Protein AF-A0A291QAI6-F1 (afdb_monomer_lite)

Radius of gyration: 15.24 Å; chains: 1; bounding box: 42×37×33 Å

Sequence (121 aa):
MSSGEFRLVIPAVTFAVSCAMRTCWDEYCTKSHQSGVGTAVQNLLGRGVELLELTPQDAASAGKLYARSVDRHIEGPEVLAACHSSYVAGVRDAPLLSTGRASYCYSAALGEIERGQIRLI

pLDDT: mean 70.99, std 16.7, range [36.84, 92.25]

Secondary structure (DSSP, 8-state):
---PPP-EEEEHHHHHHHTTGGG--TTS--SPPP--HHHHHHHHBTTTEEEEPPPHHHHHHHHHHHHHHHTTT--SHHHHHHHHHHHHHHHTT------GGGGGGTTTTS-GGGGGT----

Foldseek 3Di:
DPDDQAAAEAEPLLLCVQCVCQPPDDPPDPDDGDRGCNVVLVVCDVVRYDYDYDDPVLLVVLVVLQVVCVVVVRDGSNLSRLSSQLSVCVVVVHARADAPVNVVSNPSVDDPVCPVRNPHD

Structure (mmCIF, N/CA/C/O backbone):
data_AF-A0A291QAI6-F1
#
_entry.id   AF-A0A291QAI6-F1
#
loop_
_atom_site.group_PDB
_atom_site.id
_atom_site.type_symbol
_atom_site.label_atom_id
_atom_site.label_alt_id
_atom_site.label_comp_id
_atom_site.label_asym_id
_atom_site.label_entity_id
_atom_site.label_seq_id
_atom_site.pdbx_PDB_ins_code
_atom_site.Cartn_x
_atom_site.Cartn_y
_atom_site.Cartn_z
_atom_site.occupancy
_atom_site.B_iso_or_equiv
_atom_site.auth_seq_id
_atom_site.auth_comp_id
_atom_site.auth_asym_id
_atom_site.auth_atom_id
_atom_site.pdbx_PDB_model_num
ATOM 1 N N . MET A 1 1 ? -26.907 9.644 19.340 1.00 42.53 1 MET A N 1
ATOM 2 C CA . MET A 1 1 ? -26.169 9.162 18.153 1.00 42.53 1 MET A CA 1
ATOM 3 C C . MET A 1 1 ? -24.691 9.312 18.453 1.00 42.53 1 MET A C 1
ATOM 5 O O . MET A 1 1 ? -24.249 10.441 18.598 1.00 42.53 1 MET A O 1
ATOM 9 N N . SER A 1 2 ? -23.948 8.222 18.642 1.00 48.78 2 SER A N 1
ATOM 10 C CA . SER A 1 2 ? -22.487 8.309 18.724 1.00 48.78 2 SER A CA 1
ATOM 11 C C . SER A 1 2 ? -21.961 8.618 17.325 1.00 48.78 2 SER A C 1
ATOM 13 O O . SER A 1 2 ? -22.180 7.827 16.407 1.00 48.78 2 SER A O 1
ATOM 15 N N . SER A 1 3 ? -21.321 9.768 17.133 1.00 62.97 3 SER A N 1
ATOM 16 C CA . SER A 1 3 ? -20.574 10.031 15.906 1.00 62.97 3 SER A CA 1
ATOM 17 C C . SER A 1 3 ? -19.388 9.069 15.870 1.00 62.97 3 SER A C 1
ATOM 19 O O . SER A 1 3 ? -18.456 9.207 16.659 1.00 62.97 3 SER A O 1
ATOM 21 N N . GLY A 1 4 ? -19.452 8.052 15.014 1.00 69.81 4 GLY A N 1
ATOM 22 C CA . GLY A 1 4 ? -18.276 7.250 14.695 1.00 69.81 4 GLY A CA 1
ATOM 23 C C . GLY A 1 4 ? -17.341 8.068 13.811 1.00 69.81 4 GLY A C 1
ATOM 24 O O . GLY A 1 4 ? -17.799 8.700 12.860 1.00 69.81 4 GLY A O 1
ATOM 25 N N . GLU A 1 5 ? -16.048 8.068 14.119 1.00 75.38 5 GLU A N 1
ATOM 26 C CA . GLU A 1 5 ? -15.025 8.611 13.227 1.00 75.38 5 GLU A CA 1
ATOM 27 C C . GLU A 1 5 ? -14.454 7.480 12.369 1.00 75.38 5 GLU A C 1
ATOM 29 O O . GLU A 1 5 ? -14.038 6.443 12.885 1.00 75.38 5 GLU A O 1
ATOM 34 N N . PHE A 1 6 ? -14.430 7.681 11.051 1.00 79.38 6 PHE A N 1
ATOM 35 C CA . PHE A 1 6 ? -13.728 6.794 10.128 1.00 79.38 6 PHE A CA 1
ATOM 36 C C . PHE A 1 6 ? -12.309 7.312 9.910 1.00 79.38 6 PHE A C 1
ATOM 38 O O . PHE A 1 6 ? -12.109 8.499 9.646 1.00 79.38 6 PHE A O 1
ATOM 45 N N . ARG A 1 7 ? -11.328 6.409 9.984 1.00 85.62 7 ARG A N 1
ATOM 46 C CA . ARG A 1 7 ? -9.933 6.703 9.658 1.00 85.62 7 ARG A CA 1
ATOM 47 C C . ARG A 1 7 ? -9.449 5.778 8.551 1.00 85.62 7 ARG A C 1
ATOM 49 O O . ARG A 1 7 ? -9.473 4.561 8.698 1.00 85.62 7 ARG A O 1
ATOM 56 N N . LEU A 1 8 ? -9.006 6.372 7.453 1.00 86.75 8 LEU A N 1
ATOM 57 C CA . LEU A 1 8 ? -8.345 5.688 6.352 1.00 86.75 8 LEU A CA 1
ATOM 58 C C . LEU A 1 8 ? -6.851 5.621 6.651 1.00 86.75 8 LEU A C 1
ATOM 60 O O . LEU A 1 8 ? -6.200 6.652 6.790 1.00 86.75 8 LEU A O 1
ATOM 64 N N . VAL A 1 9 ? -6.311 4.412 6.748 1.00 87.69 9 VAL A N 1
ATOM 65 C CA . VAL A 1 9 ? -4.877 4.190 6.951 1.00 87.69 9 VAL A CA 1
ATOM 66 C C . VAL A 1 9 ? -4.255 3.842 5.607 1.00 87.69 9 VAL A C 1
ATOM 68 O O . VAL A 1 9 ? -4.695 2.905 4.944 1.00 87.69 9 VAL A O 1
ATOM 71 N N . ILE A 1 10 ? -3.237 4.595 5.201 1.00 86.56 10 ILE A N 1
ATOM 72 C CA . ILE A 1 10 ? -2.547 4.419 3.923 1.00 86.56 10 ILE A CA 1
ATOM 73 C C . ILE A 1 10 ? -1.062 4.183 4.215 1.00 86.56 10 ILE A C 1
ATOM 75 O O . ILE A 1 10 ? -0.419 5.063 4.786 1.00 86.56 10 ILE A O 1
ATOM 79 N N . PRO A 1 11 ? -0.475 3.034 3.835 1.00 87.88 11 PRO A N 1
ATOM 80 C CA . PRO A 1 11 ? 0.967 2.841 3.949 1.00 87.88 11 PRO A CA 1
ATOM 81 C C . PRO A 1 11 ? 1.727 3.855 3.085 1.00 87.88 11 PRO A C 1
ATOM 83 O O . PRO A 1 11 ? 1.323 4.120 1.949 1.00 87.88 11 PRO A O 1
ATOM 86 N N . ALA A 1 12 ? 2.873 4.350 3.557 1.00 84.00 12 ALA A N 1
ATOM 87 C CA . ALA A 1 12 ? 3.697 5.323 2.828 1.00 84.00 12 ALA A CA 1
ATOM 88 C C . ALA A 1 12 ? 4.039 4.884 1.390 1.00 84.00 12 ALA A C 1
ATOM 90 O O . ALA A 1 12 ? 3.987 5.685 0.461 1.00 84.00 12 ALA A O 1
ATOM 91 N N . VAL A 1 13 ? 4.281 3.587 1.174 1.00 81.81 13 VAL A N 1
ATOM 92 C CA . VAL A 1 13 ? 4.512 3.010 -0.164 1.00 81.81 13 VAL A CA 1
ATOM 93 C C . VAL A 1 13 ? 3.285 3.153 -1.071 1.00 81.81 13 VAL A C 1
ATOM 95 O O . VAL A 1 13 ? 3.414 3.475 -2.247 1.00 81.81 13 VAL A O 1
ATOM 98 N N . THR A 1 14 ? 2.079 2.959 -0.532 1.00 82.94 14 THR A N 1
ATOM 99 C CA . THR A 1 14 ? 0.830 3.114 -1.299 1.00 82.94 14 THR A CA 1
ATOM 100 C C . THR A 1 14 ? 0.592 4.570 -1.676 1.00 82.94 14 THR A C 1
ATOM 102 O O . THR A 1 14 ? 0.187 4.859 -2.803 1.00 82.94 14 THR A O 1
ATOM 105 N N . PHE A 1 15 ? 0.904 5.493 -0.765 1.00 80.56 15 PHE A N 1
ATOM 106 C CA . PHE A 1 15 ? 0.888 6.921 -1.054 1.00 80.56 15 PHE A CA 1
ATOM 107 C C . PHE A 1 15 ? 1.893 7.284 -2.155 1.00 80.56 15 PHE A C 1
ATOM 109 O O . PHE A 1 15 ? 1.494 7.868 -3.157 1.00 80.56 15 PHE A O 1
ATOM 116 N N . ALA A 1 16 ? 3.152 6.851 -2.041 1.00 76.94 16 ALA A N 1
ATOM 117 C CA . ALA A 1 16 ? 4.193 7.112 -3.036 1.00 76.94 16 ALA A CA 1
ATOM 118 C C . ALA A 1 16 ? 3.810 6.604 -4.439 1.00 76.94 16 ALA A C 1
ATOM 120 O O . ALA A 1 16 ? 3.909 7.333 -5.429 1.00 76.94 16 ALA A O 1
ATOM 121 N N . VAL A 1 17 ? 3.285 5.378 -4.534 1.00 77.94 17 VAL A N 1
ATOM 122 C CA . VAL A 1 17 ? 2.784 4.819 -5.801 1.00 77.94 17 VAL A CA 1
ATOM 123 C C . VAL A 1 17 ? 1.618 5.654 -6.351 1.00 77.94 17 VAL A C 1
ATOM 125 O O . VAL A 1 17 ? 1.600 5.975 -7.541 1.00 77.94 17 VAL A O 1
ATOM 128 N N . SER A 1 18 ? 0.701 6.101 -5.487 1.00 73.69 18 SER A N 1
ATOM 129 C CA . SER A 1 18 ? -0.434 6.971 -5.850 1.00 73.69 18 SER A CA 1
ATOM 130 C C . SER A 1 18 ? -0.021 8.389 -6.273 1.00 73.69 18 SER A C 1
ATOM 132 O 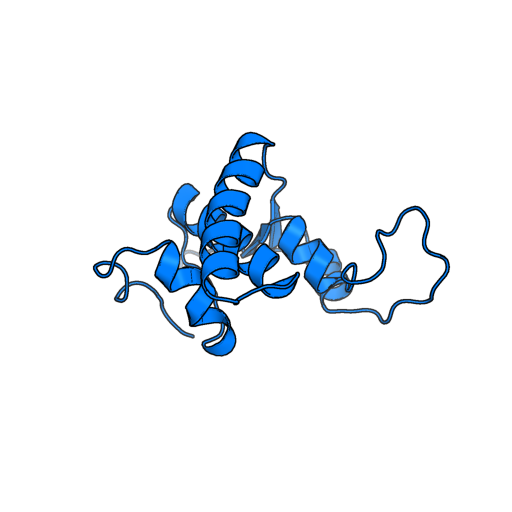O . SER A 1 18 ? -0.746 9.050 -7.022 1.00 73.69 18 SER A O 1
ATOM 134 N N . CYS A 1 19 ? 1.149 8.858 -5.835 1.00 68.62 19 CYS A N 1
ATOM 135 C CA . CYS A 1 19 ? 1.787 10.104 -6.271 1.00 68.62 19 CYS A CA 1
ATOM 136 C C . CYS A 1 19 ? 2.495 9.977 -7.630 1.00 68.62 19 CYS A C 1
ATOM 138 O O . CYS A 1 19 ? 3.197 10.893 -8.043 1.00 68.62 19 CYS A O 1
ATOM 140 N N . ALA A 1 20 ? 2.341 8.852 -8.336 1.00 63.00 20 ALA A N 1
ATOM 141 C CA . ALA A 1 20 ? 3.069 8.562 -9.567 1.00 63.00 20 ALA A CA 1
ATOM 142 C C . ALA A 1 20 ? 4.604 8.582 -9.403 1.00 63.00 20 ALA A C 1
ATOM 144 O O . ALA A 1 20 ? 5.325 8.717 -10.398 1.00 63.00 20 ALA A O 1
ATOM 145 N N . MET A 1 21 ? 5.112 8.300 -8.193 1.00 62.97 21 MET A N 1
ATOM 146 C CA . MET A 1 21 ? 6.543 8.032 -7.963 1.00 62.97 21 MET A CA 1
ATOM 147 C C . MET A 1 21 ? 7.013 6.714 -8.619 1.00 62.97 21 MET A C 1
ATOM 149 O O . MET A 1 21 ? 8.172 6.327 -8.520 1.00 62.97 21 MET A O 1
ATOM 153 N N . ARG A 1 22 ? 6.121 6.049 -9.374 1.00 57.56 22 ARG A N 1
ATOM 154 C CA . ARG A 1 22 ? 6.351 4.874 -10.235 1.00 57.56 22 ARG A CA 1
ATOM 155 C C . ARG A 1 22 ? 7.590 4.959 -11.132 1.00 57.56 22 ARG A C 1
ATOM 157 O O . ARG A 1 22 ? 8.159 3.935 -11.481 1.00 57.56 22 ARG A O 1
ATOM 164 N N . THR A 1 23 ? 7.969 6.163 -11.555 1.00 52.44 23 THR A N 1
ATOM 165 C CA . THR A 1 23 ? 9.016 6.397 -12.568 1.00 52.44 23 THR A CA 1
ATOM 166 C C . THR A 1 23 ? 10.087 7.379 -12.097 1.00 52.44 23 THR A C 1
ATOM 168 O O . THR A 1 23 ? 10.922 7.796 -12.896 1.00 52.44 23 THR A O 1
ATOM 171 N N . CYS A 1 24 ? 10.007 7.827 -10.843 1.00 54.19 24 CYS A N 1
ATOM 172 C CA . CYS A 1 24 ? 10.721 8.994 -10.349 1.00 54.19 24 CYS A CA 1
ATOM 173 C C . CYS A 1 24 ? 10.591 9.066 -8.822 1.00 54.19 24 CYS A C 1
ATOM 175 O O . CYS A 1 24 ? 9.494 9.263 -8.305 1.00 54.19 24 CYS A O 1
ATOM 177 N N . TRP A 1 25 ? 11.701 8.876 -8.114 1.00 54.41 25 TRP A N 1
ATOM 178 C CA . TRP A 1 25 ? 11.779 9.127 -6.679 1.00 54.41 25 TRP A CA 1
ATOM 179 C C . TRP A 1 25 ? 12.168 10.601 -6.500 1.00 54.41 25 TRP A C 1
ATOM 181 O O . TRP A 1 25 ? 13.117 11.081 -7.120 1.00 54.41 25 TRP A O 1
ATOM 191 N N . ASP A 1 26 ? 11.348 11.319 -5.741 1.00 50.53 26 ASP A N 1
ATOM 192 C CA . ASP A 1 26 ? 11.076 12.762 -5.852 1.00 50.53 26 ASP A CA 1
ATOM 193 C C . ASP A 1 26 ? 12.256 13.687 -5.488 1.00 50.53 26 ASP A C 1
ATOM 195 O O . ASP A 1 26 ? 12.212 14.886 -5.724 1.00 50.53 26 ASP A O 1
ATOM 199 N N . GLU A 1 27 ? 13.362 13.165 -4.962 1.00 44.44 27 GLU A N 1
ATOM 200 C CA . GLU A 1 27 ? 14.483 14.019 -4.538 1.00 44.44 27 GLU A CA 1
ATOM 201 C C . GLU A 1 27 ? 15.431 14.445 -5.674 1.00 44.44 27 GLU A C 1
ATOM 203 O O . GLU A 1 27 ? 16.136 15.444 -5.534 1.00 44.44 27 GLU A O 1
ATOM 208 N N . TYR A 1 28 ? 15.427 13.762 -6.827 1.00 45.72 28 TYR A N 1
ATOM 209 C CA . TYR A 1 28 ? 16.375 14.041 -7.929 1.00 45.72 28 TYR A CA 1
ATOM 210 C C . TYR A 1 28 ? 15.727 14.204 -9.302 1.00 45.72 28 TYR A C 1
ATOM 212 O O . TYR A 1 28 ? 16.398 14.214 -10.338 1.00 45.72 28 TYR A O 1
ATOM 220 N N . CYS A 1 29 ? 14.408 14.294 -9.335 1.00 58.25 29 CYS A N 1
ATOM 221 C CA . CYS A 1 29 ? 13.657 14.164 -10.561 1.00 58.25 29 CYS A CA 1
ATOM 222 C C . CYS A 1 29 ? 13.158 15.515 -11.061 1.00 58.25 29 CYS A C 1
ATOM 224 O O . CYS A 1 29 ? 12.401 16.214 -10.402 1.00 58.25 29 CYS A O 1
ATOM 226 N N . THR A 1 30 ? 13.585 15.887 -12.264 1.00 58.28 30 THR A N 1
ATOM 227 C CA . THR A 1 30 ? 13.324 17.211 -12.850 1.00 58.28 30 THR A CA 1
ATOM 228 C C . THR A 1 30 ? 12.089 17.252 -13.753 1.00 58.28 30 THR A C 1
ATOM 230 O O . THR A 1 30 ? 11.825 18.266 -14.400 1.00 58.28 30 THR A O 1
ATOM 233 N N . LYS A 1 31 ? 11.329 16.152 -13.848 1.00 59.88 31 LYS A N 1
ATOM 234 C CA . LYS A 1 31 ? 10.133 16.071 -14.697 1.00 59.88 31 LYS A CA 1
ATOM 235 C C . LYS A 1 31 ? 8.922 16.652 -13.968 1.00 59.88 31 LYS A C 1
ATOM 237 O O . LYS A 1 31 ? 8.751 16.456 -12.775 1.00 59.88 31 LYS A O 1
ATOM 242 N N . SER A 1 32 ? 8.049 17.338 -14.705 1.00 56.50 32 SER A N 1
ATOM 243 C CA . SER A 1 32 ? 6.742 17.731 -14.173 1.00 56.50 32 SER A CA 1
ATOM 244 C C . SER A 1 32 ? 5.855 16.490 -14.053 1.00 56.50 32 SER A C 1
ATOM 246 O O . SER A 1 32 ? 5.607 15.800 -15.045 1.00 56.50 32 SER A O 1
ATOM 248 N N . HIS A 1 33 ? 5.394 16.199 -12.839 1.00 57.59 33 HIS A N 1
ATOM 249 C CA . HIS A 1 33 ? 4.442 15.128 -12.565 1.00 57.59 33 HIS A CA 1
ATOM 250 C C . HIS A 1 33 ? 3.028 15.708 -12.516 1.00 57.59 33 HIS A C 1
ATOM 252 O O . HIS A 1 33 ? 2.796 16.742 -11.893 1.00 57.59 33 HIS A O 1
ATOM 258 N N . GLN A 1 34 ? 2.070 15.053 -13.182 1.00 54.56 34 GLN A N 1
ATOM 259 C CA . GLN A 1 34 ? 0.657 15.398 -13.006 1.00 54.56 34 GLN A CA 1
ATOM 260 C C . GLN A 1 34 ? 0.276 15.227 -11.532 1.00 54.56 34 GLN A C 1
ATOM 262 O O . GLN A 1 34 ? 0.682 14.245 -10.910 1.00 54.56 34 GLN A O 1
ATOM 267 N N . SER A 1 35 ? -0.527 16.148 -10.989 1.00 55.19 35 SER A N 1
ATOM 268 C CA . SER A 1 35 ? -1.099 16.014 -9.647 1.00 55.19 35 SER A CA 1
ATOM 269 C C . SER A 1 35 ? -1.992 14.773 -9.602 1.00 55.19 35 SER A C 1
ATOM 271 O O . SER A 1 35 ? -3.138 14.797 -10.054 1.00 55.19 35 SER A O 1
ATOM 273 N N . GLY A 1 36 ? -1.423 13.664 -9.137 1.00 59.62 36 GLY A N 1
ATOM 274 C CA . GLY A 1 36 ? -2.112 12.392 -8.973 1.00 59.62 36 GLY A CA 1
ATOM 275 C C . GLY A 1 36 ? -3.010 12.373 -7.736 1.00 59.62 36 GLY A C 1
ATOM 276 O O . GLY A 1 36 ? -3.184 13.372 -7.035 1.00 59.62 36 GLY A O 1
ATOM 277 N N . VAL A 1 37 ? -3.530 11.185 -7.417 1.00 64.00 37 VAL A N 1
ATOM 278 C CA . VAL A 1 37 ? -4.324 10.929 -6.198 1.00 64.00 37 VAL A CA 1
ATOM 279 C C . VAL A 1 37 ? -3.554 11.333 -4.928 1.00 64.00 37 VAL A C 1
ATOM 281 O O . VAL A 1 37 ? -4.162 11.729 -3.936 1.00 64.00 37 VAL A O 1
ATOM 284 N N . GLY A 1 38 ? -2.219 11.336 -4.994 1.00 65.94 38 GLY A N 1
ATOM 285 C CA . GLY A 1 38 ? -1.317 11.863 -3.972 1.00 65.94 38 GLY A CA 1
ATOM 286 C C . GLY A 1 38 ? -1.676 13.243 -3.418 1.00 65.94 38 GLY A C 1
ATOM 287 O O . GLY A 1 38 ? -1.744 13.411 -2.206 1.00 65.94 38 GLY A O 1
ATOM 288 N N . THR A 1 39 ? -1.987 14.224 -4.271 1.00 70.19 39 THR A N 1
ATOM 289 C CA . THR A 1 39 ? -2.332 15.583 -3.811 1.00 70.19 39 THR A CA 1
ATOM 290 C C . THR A 1 39 ? -3.635 15.595 -3.010 1.00 70.19 39 THR A C 1
ATOM 292 O O . THR A 1 39 ? -3.735 16.261 -1.981 1.00 70.19 39 THR A O 1
ATOM 295 N N . ALA A 1 40 ? -4.636 14.823 -3.445 1.00 69.75 40 ALA A N 1
ATOM 296 C CA . ALA A 1 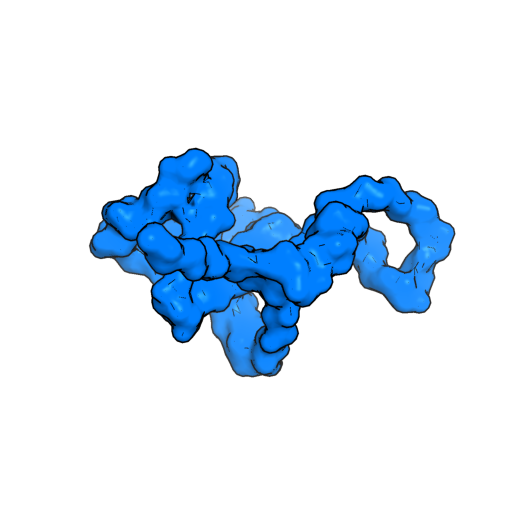40 ? -5.895 14.694 -2.717 1.00 69.75 40 ALA A CA 1
ATOM 297 C C . ALA A 1 40 ? -5.690 14.006 -1.359 1.00 69.75 40 ALA A C 1
ATOM 299 O O . ALA A 1 40 ? -6.224 14.472 -0.355 1.00 69.75 40 ALA A O 1
ATOM 300 N N . VAL A 1 41 ? -4.875 12.946 -1.313 1.00 72.44 41 VAL A N 1
ATOM 301 C CA . VAL A 1 41 ? -4.526 12.258 -0.062 1.00 72.44 41 VAL A CA 1
ATOM 302 C C . VAL A 1 41 ? -3.769 13.192 0.881 1.00 72.44 41 VAL A C 1
ATOM 304 O O . VAL A 1 41 ? -4.128 13.274 2.052 1.00 72.44 41 VAL A O 1
ATOM 307 N N . GLN A 1 42 ? -2.792 13.949 0.377 1.00 75.81 42 GLN A N 1
ATOM 308 C CA . GLN A 1 42 ? -2.018 14.908 1.167 1.00 75.81 42 GLN A CA 1
ATOM 309 C C . GLN A 1 42 ? -2.915 15.968 1.822 1.00 75.81 42 GLN A C 1
ATOM 311 O O . GLN A 1 42 ? -2.767 16.253 3.007 1.00 75.81 42 GLN A O 1
ATOM 316 N N . ASN A 1 43 ? -3.905 16.483 1.087 1.00 78.75 43 ASN A N 1
ATOM 317 C CA . ASN A 1 43 ? -4.882 17.453 1.598 1.00 78.75 43 ASN A CA 1
ATOM 318 C C . ASN A 1 43 ? -5.821 16.886 2.682 1.00 78.75 43 ASN A C 1
ATOM 320 O O . ASN A 1 43 ? -6.471 17.653 3.401 1.00 78.75 43 ASN A O 1
ATOM 324 N N . LEU A 1 44 ? -5.922 15.558 2.784 1.00 80.56 44 LEU A N 1
ATOM 325 C CA . LEU A 1 44 ? -6.754 14.850 3.758 1.00 80.56 44 LEU A CA 1
ATOM 326 C C . LEU A 1 44 ? -5.949 14.277 4.937 1.00 80.56 44 LEU A C 1
ATOM 328 O O . LEU A 1 44 ? -6.554 13.774 5.888 1.00 80.56 44 LEU A O 1
ATOM 332 N N . LEU A 1 45 ? -4.613 14.369 4.920 1.00 81.12 45 LEU A N 1
ATOM 333 C CA . LEU A 1 45 ? -3.768 13.919 6.030 1.00 81.12 45 LEU A CA 1
ATOM 334 C C . LEU A 1 45 ? -4.146 14.639 7.328 1.00 81.12 45 LEU A C 1
ATOM 336 O O . LEU A 1 45 ? -4.328 15.855 7.363 1.00 81.12 45 LEU A O 1
ATOM 340 N N . GLY A 1 46 ? -4.319 13.868 8.402 1.00 76.62 46 GLY A N 1
ATOM 341 C CA . GLY A 1 46 ? -4.785 14.375 9.697 1.00 76.62 46 GLY A CA 1
ATOM 342 C C . GLY A 1 46 ? -6.283 14.704 9.751 1.00 76.62 46 GLY A C 1
ATOM 343 O O . GLY A 1 46 ? -6.800 14.997 10.825 1.00 76.62 46 GLY A O 1
ATOM 344 N N . ARG A 1 47 ? -7.012 14.607 8.629 1.00 84.81 47 ARG A N 1
ATOM 345 C CA . ARG A 1 47 ? -8.459 14.869 8.509 1.00 84.81 47 ARG A CA 1
ATOM 346 C C . ARG A 1 47 ? -9.219 13.593 8.140 1.00 84.81 47 ARG A C 1
ATOM 348 O O . ARG A 1 47 ? -9.956 13.553 7.159 1.00 84.81 47 ARG A O 1
ATOM 355 N N . GLY A 1 48 ? -8.999 12.534 8.918 1.00 83.88 48 GLY A N 1
ATOM 356 C CA . GLY A 1 48 ? -9.556 11.203 8.655 1.00 83.88 48 GLY A CA 1
ATOM 357 C C . GLY A 1 48 ? -8.664 10.308 7.791 1.00 83.88 48 GLY A C 1
ATOM 358 O O . GLY A 1 48 ? -9.030 9.163 7.553 1.00 83.88 48 GLY A O 1
ATOM 359 N N . VAL A 1 49 ? -7.483 10.781 7.370 1.00 84.94 49 VAL A N 1
ATOM 360 C CA . VAL A 1 49 ? -6.446 9.959 6.728 1.00 84.94 49 VAL A CA 1
ATOM 361 C C . VAL A 1 49 ? -5.176 9.947 7.577 1.00 84.94 49 VAL A C 1
ATOM 363 O O . VAL A 1 49 ? -4.693 10.993 8.013 1.00 84.94 49 VAL A O 1
ATOM 366 N N . GLU A 1 50 ? -4.632 8.756 7.790 1.00 89.00 50 GLU A N 1
ATOM 367 C CA . GLU A 1 50 ? -3.351 8.496 8.439 1.00 89.00 50 GLU A CA 1
ATOM 368 C C . GLU A 1 50 ? -2.374 7.934 7.405 1.00 89.00 50 GLU A C 1
ATOM 370 O O . GLU A 1 50 ? -2.651 6.911 6.775 1.00 89.00 50 GLU A O 1
ATOM 375 N N . LEU A 1 51 ? -1.223 8.591 7.251 1.00 86.12 51 LEU A N 1
ATOM 376 C CA . LEU A 1 51 ? -0.090 8.022 6.532 1.00 86.12 51 LEU A CA 1
ATOM 377 C C . LEU A 1 51 ? 0.711 7.166 7.509 1.00 86.12 51 LEU A C 1
ATOM 379 O O . LEU A 1 51 ? 1.226 7.680 8.500 1.00 86.12 51 LEU A O 1
ATOM 383 N N . LEU A 1 52 ? 0.807 5.871 7.232 1.00 88.44 52 LEU A N 1
ATOM 384 C CA . LEU A 1 52 ? 1.550 4.944 8.069 1.00 88.44 52 LEU A CA 1
ATOM 385 C C . LEU A 1 52 ? 2.947 4.706 7.503 1.00 88.44 52 LEU A C 1
ATOM 387 O O . LEU A 1 52 ? 3.108 4.104 6.435 1.00 88.44 52 LEU A O 1
ATOM 391 N N . GLU A 1 53 ? 3.952 5.120 8.264 1.00 86.00 53 GLU A N 1
ATOM 392 C CA . GLU A 1 53 ? 5.327 4.679 8.069 1.00 86.00 53 GLU A CA 1
ATOM 393 C C . GLU A 1 53 ? 5.507 3.282 8.661 1.00 86.00 53 GLU A C 1
ATOM 395 O O . GLU A 1 53 ? 5.149 3.013 9.808 1.00 86.00 53 GLU A O 1
ATOM 400 N N . LEU A 1 54 ? 6.034 2.373 7.84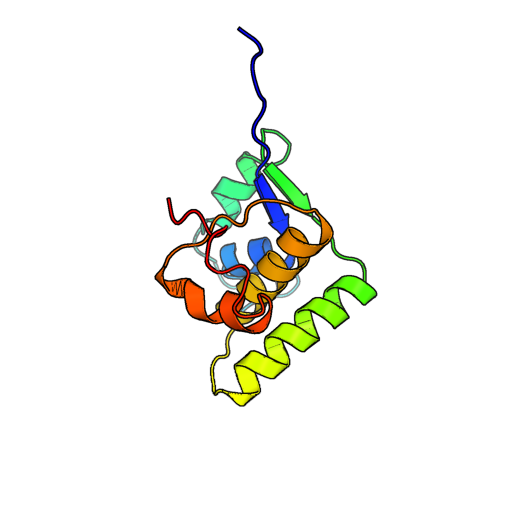8 1.00 85.44 54 LEU A N 1
ATOM 401 C CA . LEU A 1 54 ? 6.303 1.005 8.265 1.00 85.44 54 LEU A CA 1
ATOM 402 C C . LEU A 1 54 ? 7.708 0.896 8.830 1.00 85.44 54 LEU A C 1
ATOM 404 O O . LEU A 1 54 ? 8.645 1.502 8.309 1.00 85.44 54 LEU A O 1
ATOM 408 N N . THR A 1 55 ? 7.869 0.056 9.849 1.00 91.50 55 THR A N 1
ATOM 409 C CA . THR A 1 55 ? 9.210 -0.313 10.296 1.00 91.50 55 THR A CA 1
ATOM 410 C C . THR A 1 55 ? 9.932 -1.101 9.193 1.00 91.50 55 THR A C 1
ATOM 412 O O . THR A 1 55 ? 9.288 -1.709 8.328 1.00 91.50 55 THR A O 1
ATOM 415 N N . PRO A 1 56 ? 11.273 -1.181 9.214 1.00 90.31 56 PRO A N 1
ATOM 416 C CA . PRO A 1 56 ? 12.006 -2.028 8.272 1.00 90.31 56 PRO A CA 1
ATOM 417 C C . PRO A 1 56 ? 11.547 -3.497 8.285 1.00 90.31 56 PRO A C 1
ATOM 419 O O . PRO A 1 56 ? 11.512 -4.151 7.242 1.00 90.31 56 PRO A O 1
ATOM 422 N N . GLN A 1 57 ? 11.148 -4.017 9.450 1.00 92.25 57 GLN A N 1
ATOM 423 C CA . GLN A 1 57 ? 10.642 -5.383 9.592 1.00 92.25 57 GLN A CA 1
ATOM 424 C C . GLN A 1 57 ? 9.265 -5.565 8.937 1.00 92.25 57 GLN A C 1
ATOM 426 O O . GLN A 1 57 ? 9.018 -6.582 8.279 1.00 92.25 57 GLN A O 1
ATOM 431 N N . ASP A 1 58 ? 8.386 -4.576 9.076 1.00 90.19 58 ASP A N 1
ATOM 432 C CA . ASP A 1 58 ? 7.083 -4.548 8.410 1.00 90.19 58 ASP A CA 1
ATOM 433 C C . ASP A 1 58 ? 7.246 -4.486 6.890 1.00 90.19 58 ASP A C 1
ATOM 435 O O . ASP A 1 58 ? 6.619 -5.252 6.157 1.00 90.19 58 ASP A O 1
ATOM 439 N N . ALA A 1 59 ? 8.154 -3.630 6.412 1.00 87.69 59 ALA A N 1
ATOM 440 C CA . ALA A 1 59 ? 8.476 -3.518 4.995 1.00 87.69 59 ALA A CA 1
ATOM 441 C C . ALA A 1 59 ? 9.021 -4.841 4.431 1.00 87.69 59 ALA A C 1
ATOM 443 O O . ALA A 1 59 ? 8.585 -5.284 3.370 1.00 87.69 59 ALA A O 1
ATOM 444 N N . ALA A 1 60 ? 9.907 -5.526 5.162 1.00 90.94 60 ALA A N 1
ATOM 445 C CA . ALA A 1 60 ? 10.397 -6.846 4.770 1.00 90.94 60 ALA A CA 1
ATOM 446 C C . ALA A 1 60 ? 9.274 -7.899 4.725 1.00 90.94 60 ALA A C 1
ATOM 448 O O . ALA A 1 60 ? 9.259 -8.761 3.844 1.00 90.94 60 ALA A O 1
ATOM 449 N N . SER A 1 61 ? 8.315 -7.833 5.649 1.00 89.38 61 SER A N 1
ATOM 450 C CA . SER A 1 61 ? 7.171 -8.751 5.693 1.00 89.38 61 SER A CA 1
ATOM 451 C C . SER A 1 61 ? 6.204 -8.522 4.529 1.00 89.38 61 SER A C 1
ATOM 453 O O . SER A 1 61 ? 5.825 -9.481 3.855 1.00 89.38 61 SER A O 1
ATOM 455 N N . ALA A 1 62 ? 5.887 -7.266 4.210 1.00 87.06 62 ALA A N 1
ATOM 456 C CA . ALA A 1 62 ? 5.134 -6.911 3.008 1.00 87.06 62 ALA A CA 1
ATOM 457 C C . ALA A 1 62 ? 5.885 -7.299 1.718 1.00 87.06 62 ALA A C 1
ATOM 459 O O . ALA A 1 62 ? 5.281 -7.822 0.781 1.00 87.06 62 ALA A O 1
ATOM 460 N N . GLY A 1 63 ? 7.213 -7.149 1.692 1.00 87.62 63 GLY A N 1
ATOM 461 C CA . GLY A 1 63 ? 8.067 -7.581 0.583 1.00 87.62 63 GLY A CA 1
ATOM 462 C C . GLY A 1 63 ? 8.007 -9.089 0.318 1.00 87.62 63 GLY A C 1
ATOM 463 O O . GLY A 1 63 ? 8.006 -9.512 -0.836 1.00 87.62 63 GLY A O 1
ATOM 464 N N . LYS A 1 64 ? 7.859 -9.921 1.359 1.00 89.44 64 LYS A N 1
ATOM 465 C CA . LYS A 1 64 ? 7.632 -11.370 1.194 1.00 89.44 64 LYS A CA 1
ATOM 466 C C . LYS A 1 64 ? 6.292 -11.677 0.519 1.00 89.44 64 LYS A C 1
ATOM 468 O O . LYS A 1 64 ? 6.218 -12.624 -0.261 1.00 89.44 64 LYS A O 1
ATOM 473 N N . LEU A 1 65 ? 5.243 -10.897 0.796 1.00 85.12 65 LEU A N 1
ATOM 474 C CA . LEU A 1 65 ? 3.955 -11.027 0.096 1.00 85.12 65 LEU A CA 1
ATOM 475 C C . LEU A 1 65 ? 4.090 -10.639 -1.382 1.00 85.12 65 LEU A C 1
ATOM 477 O O . LEU A 1 65 ? 3.549 -11.324 -2.251 1.00 85.12 65 LEU A O 1
ATOM 481 N N . TYR A 1 66 ? 4.857 -9.586 -1.666 1.00 85.69 66 TYR A N 1
ATOM 482 C CA . TYR A 1 66 ? 5.152 -9.169 -3.034 1.00 85.69 66 TYR A CA 1
ATOM 483 C C . TYR A 1 66 ? 5.943 -10.239 -3.801 1.00 85.69 66 TYR A C 1
ATOM 485 O O . TYR A 1 66 ? 5.541 -10.609 -4.899 1.00 85.69 66 TYR A O 1
ATOM 493 N N . ALA A 1 67 ? 6.985 -10.824 -3.201 1.00 85.81 67 ALA A N 1
ATOM 494 C CA . ALA A 1 67 ? 7.773 -11.895 -3.820 1.00 85.81 67 ALA A CA 1
ATOM 495 C C . ALA A 1 67 ? 6.905 -13.091 -4.260 1.00 85.81 67 ALA A C 1
ATOM 497 O O . ALA A 1 67 ? 7.017 -13.555 -5.389 1.00 85.81 67 ALA A O 1
ATOM 498 N N . ARG A 1 68 ? 5.946 -13.516 -3.424 1.00 84.38 68 ARG A N 1
ATOM 499 C CA . ARG A 1 68 ? 4.984 -14.581 -3.778 1.00 84.38 68 ARG A CA 1
ATOM 500 C C . ARG A 1 68 ? 4.074 -14.222 -4.957 1.00 84.38 68 ARG A C 1
ATOM 502 O O . ARG A 1 68 ? 3.556 -15.118 -5.621 1.00 84.38 68 ARG A O 1
ATOM 509 N N . SER A 1 69 ? 3.815 -12.932 -5.169 1.00 80.69 69 SER A N 1
ATOM 510 C CA . SER A 1 69 ? 3.037 -12.440 -6.313 1.00 80.69 69 SER A CA 1
ATOM 511 C C . SER A 1 69 ? 3.892 -12.451 -7.582 1.00 80.69 69 SER A C 1
ATOM 513 O O . SER A 1 69 ? 3.438 -12.926 -8.624 1.00 80.69 69 SER A O 1
ATOM 515 N N . VAL A 1 70 ? 5.161 -12.045 -7.469 1.00 82.38 70 VAL A N 1
ATOM 516 C CA . VAL A 1 70 ? 6.149 -12.103 -8.558 1.00 82.38 70 VAL A CA 1
ATOM 517 C C . VAL A 1 70 ? 6.370 -13.538 -9.041 1.00 82.38 70 VAL A C 1
ATOM 519 O O . VAL A 1 70 ? 6.388 -13.762 -10.249 1.00 82.38 70 VAL A O 1
ATOM 522 N N . ASP A 1 71 ? 6.412 -14.526 -8.140 1.00 83.81 71 ASP A N 1
ATOM 523 C CA . ASP A 1 71 ? 6.493 -15.959 -8.494 1.00 83.81 71 ASP A CA 1
ATOM 524 C C . ASP A 1 71 ? 5.327 -16.431 -9.391 1.00 83.81 71 ASP A C 1
ATOM 526 O O . ASP A 1 71 ? 5.401 -17.480 -10.029 1.00 83.81 71 ASP A O 1
ATOM 530 N N . ARG A 1 72 ? 4.232 -15.662 -9.446 1.00 80.31 72 ARG A N 1
ATOM 531 C CA . ARG A 1 72 ? 3.050 -15.898 -10.290 1.00 80.31 72 ARG A CA 1
ATOM 532 C C . ARG A 1 72 ? 2.969 -14.942 -11.483 1.00 80.31 72 ARG A C 1
ATOM 534 O O . ARG A 1 72 ? 1.914 -14.853 -12.106 1.00 80.31 72 ARG A O 1
ATOM 541 N N . HIS A 1 73 ? 4.049 -14.223 -11.782 1.00 82.50 73 HIS A N 1
ATOM 542 C CA . HIS A 1 73 ? 4.121 -13.171 -12.802 1.00 82.50 73 HIS A CA 1
ATOM 543 C C . HIS A 1 73 ? 3.146 -12.007 -12.564 1.00 82.50 73 HIS A C 1
ATOM 545 O O . HIS A 1 73 ? 2.666 -11.374 -13.503 1.00 82.50 73 HIS A O 1
ATOM 551 N N . ILE A 1 74 ? 2.845 -11.728 -11.296 1.00 78.06 74 ILE A N 1
ATOM 552 C CA . ILE A 1 74 ? 2.032 -10.594 -10.869 1.00 78.06 74 ILE A CA 1
ATOM 553 C C . ILE A 1 74 ? 2.967 -9.600 -10.180 1.00 78.06 74 ILE A C 1
ATOM 555 O O . ILE A 1 74 ? 3.347 -9.783 -9.025 1.00 78.06 74 ILE A O 1
ATOM 559 N N . GLU A 1 75 ? 3.347 -8.549 -10.896 1.00 83.06 75 GLU A N 1
ATOM 560 C CA . GLU A 1 75 ? 4.390 -7.613 -10.476 1.00 83.06 75 GLU A CA 1
ATOM 561 C C . GLU A 1 75 ? 4.011 -6.154 -10.750 1.00 83.06 75 GLU A C 1
ATOM 563 O O . GLU A 1 75 ? 2.997 -5.858 -11.384 1.00 83.06 75 GLU A O 1
ATOM 568 N N . GLY A 1 76 ? 4.838 -5.237 -10.255 1.00 81.88 76 GLY A N 1
ATOM 569 C CA . GLY A 1 76 ? 4.700 -3.803 -10.475 1.00 81.88 76 GLY A CA 1
ATOM 570 C C . GLY A 1 76 ? 4.442 -3.009 -9.191 1.00 81.88 76 GLY A C 1
ATOM 571 O O . GLY A 1 76 ? 4.149 -3.579 -8.133 1.00 81.88 76 GLY A O 1
ATOM 572 N N . PRO A 1 77 ? 4.557 -1.673 -9.264 1.00 80.31 77 PRO A N 1
ATOM 573 C CA . PRO A 1 77 ? 4.437 -0.802 -8.099 1.00 80.31 77 PRO A CA 1
ATOM 574 C C . PRO A 1 77 ? 3.043 -0.855 -7.460 1.00 80.31 77 PRO A C 1
ATOM 576 O O . PRO A 1 77 ? 2.929 -0.791 -6.238 1.00 80.31 77 PRO A O 1
ATOM 579 N N . GLU A 1 78 ? 1.981 -1.043 -8.242 1.00 80.81 78 GLU A N 1
ATOM 580 C CA . GLU A 1 78 ? 0.616 -1.195 -7.731 1.00 80.81 78 GLU A CA 1
ATOM 581 C C . GLU A 1 78 ? 0.446 -2.498 -6.941 1.00 80.81 78 GLU A C 1
ATOM 583 O O . GLU A 1 78 ? -0.238 -2.520 -5.919 1.00 80.81 78 GLU A O 1
ATOM 588 N N . VAL A 1 79 ? 1.107 -3.575 -7.374 1.00 81.44 79 VAL A N 1
ATOM 589 C CA . VAL A 1 79 ? 1.105 -4.864 -6.668 1.00 81.44 79 VAL A CA 1
ATOM 590 C C . VAL A 1 79 ? 1.892 -4.748 -5.364 1.00 81.44 79 VAL A C 1
ATOM 592 O O . VAL A 1 79 ? 1.415 -5.193 -4.322 1.00 81.44 79 VAL A O 1
ATOM 595 N N . LEU A 1 80 ? 3.045 -4.071 -5.379 1.00 84.56 80 LEU A N 1
ATOM 596 C CA . LEU A 1 80 ? 3.811 -3.769 -4.168 1.00 84.56 80 LEU A CA 1
ATOM 597 C C . LEU A 1 80 ? 2.979 -2.947 -3.168 1.00 84.56 80 LEU A C 1
ATOM 599 O O . LEU A 1 80 ? 2.872 -3.319 -1.998 1.00 84.56 80 LEU A O 1
ATOM 603 N N . ALA A 1 81 ? 2.339 -1.866 -3.621 1.00 84.94 81 ALA A N 1
ATOM 604 C CA . ALA A 1 81 ? 1.452 -1.046 -2.794 1.00 84.94 81 ALA A CA 1
ATOM 605 C C . ALA A 1 81 ? 0.290 -1.861 -2.207 1.00 84.94 81 ALA A C 1
ATOM 607 O O . ALA A 1 81 ? -0.017 -1.745 -1.016 1.00 84.94 81 ALA A O 1
ATOM 608 N N . ALA A 1 82 ? -0.317 -2.729 -3.018 1.00 84.00 82 ALA A N 1
ATOM 609 C CA . ALA A 1 82 ? -1.371 -3.624 -2.573 1.00 84.00 82 ALA A CA 1
ATOM 610 C C . ALA A 1 82 ? -0.873 -4.569 -1.472 1.00 84.00 82 ALA A C 1
ATOM 612 O O . ALA A 1 82 ? -1.499 -4.611 -0.420 1.00 84.00 82 ALA A O 1
ATOM 613 N N . CYS A 1 83 ? 0.275 -5.235 -1.645 1.00 86.06 83 CYS A N 1
ATOM 614 C CA . CYS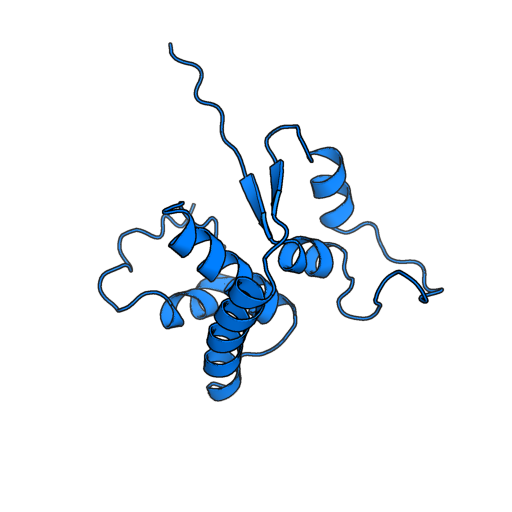 A 1 83 ? 0.871 -6.113 -0.629 1.00 86.06 83 CYS A CA 1
ATOM 615 C C . CYS A 1 83 ? 1.169 -5.388 0.693 1.00 86.06 83 CYS A C 1
ATOM 617 O O . CYS A 1 83 ? 0.919 -5.940 1.767 1.00 86.06 83 CYS A O 1
ATOM 619 N N . HIS A 1 84 ? 1.657 -4.145 0.632 1.00 88.50 84 HIS A N 1
ATOM 620 C CA . HIS A 1 84 ? 1.841 -3.303 1.818 1.00 88.50 84 HIS A CA 1
ATOM 621 C C . HIS A 1 84 ? 0.510 -2.979 2.507 1.00 88.50 84 HIS A C 1
ATOM 623 O O . HIS A 1 84 ? 0.425 -3.035 3.732 1.00 88.50 84 HIS A O 1
ATOM 629 N N . SER A 1 85 ? -0.538 -2.688 1.736 1.00 87.88 85 SER A N 1
ATOM 630 C CA . SER A 1 85 ? -1.880 -2.455 2.278 1.00 87.88 85 SER A CA 1
ATOM 631 C C . SER A 1 85 ? -2.474 -3.724 2.903 1.00 87.88 85 SER A C 1
ATOM 633 O O . SER A 1 85 ? -3.037 -3.643 3.993 1.00 87.88 85 SER A O 1
ATOM 635 N N . SER A 1 86 ? -2.290 -4.901 2.284 1.00 85.44 86 SER A N 1
ATOM 636 C CA . SER A 1 86 ? -2.711 -6.199 2.844 1.00 85.44 86 SER A CA 1
ATOM 637 C C . SER A 1 86 ? -2.062 -6.458 4.195 1.00 85.44 86 SER A C 1
ATOM 639 O O . SER A 1 86 ? -2.732 -6.851 5.145 1.00 85.44 86 SER A O 1
ATOM 641 N N . TYR A 1 87 ? -0.744 -6.247 4.268 1.00 88.12 87 TYR A N 1
ATOM 642 C CA . TYR A 1 87 ? 0.029 -6.475 5.480 1.00 88.12 87 TYR A CA 1
ATOM 643 C C . TYR A 1 87 ? -0.464 -5.581 6.620 1.00 88.12 87 TYR A C 1
ATOM 645 O O . TYR A 1 87 ? -0.739 -6.070 7.712 1.00 88.12 87 TYR A O 1
ATOM 653 N N . VAL A 1 88 ? -0.636 -4.284 6.352 1.00 88.25 88 VAL A N 1
ATOM 654 C CA . VAL A 1 88 ? -1.119 -3.323 7.354 1.00 88.25 88 VAL A CA 1
ATOM 655 C C . VAL A 1 88 ? -2.521 -3.662 7.835 1.00 88.25 88 VAL A C 1
ATOM 657 O O . VAL A 1 88 ? -2.765 -3.601 9.038 1.00 88.25 88 VAL A O 1
ATOM 660 N N . ALA A 1 89 ? -3.422 -4.039 6.926 1.00 86.38 89 ALA A N 1
ATOM 661 C CA . ALA A 1 89 ? -4.769 -4.463 7.289 1.00 86.38 89 ALA A CA 1
ATOM 662 C C . ALA A 1 89 ? -4.739 -5.665 8.247 1.00 86.38 89 ALA A C 1
ATOM 664 O O . ALA A 1 89 ? -5.391 -5.623 9.287 1.00 86.38 89 ALA A O 1
ATOM 665 N N . GLY A 1 90 ? -3.916 -6.678 7.953 1.00 84.12 90 GLY A N 1
ATOM 666 C CA . GLY A 1 90 ? -3.756 -7.852 8.815 1.00 84.12 90 GLY A CA 1
ATOM 667 C C . GLY A 1 90 ? -3.147 -7.528 10.183 1.00 84.12 90 GLY A C 1
ATOM 668 O O . GLY A 1 90 ? -3.665 -7.963 11.204 1.00 84.12 90 GLY A O 1
ATOM 669 N N . VAL A 1 91 ? -2.079 -6.724 10.234 1.00 86.38 91 VAL A N 1
ATOM 670 C CA . VAL A 1 91 ? -1.421 -6.355 11.506 1.00 86.38 91 VAL A CA 1
ATOM 671 C C . VAL A 1 91 ? -2.314 -5.487 12.393 1.00 86.38 91 VAL A C 1
ATOM 673 O O . VAL A 1 91 ? -2.229 -5.571 13.617 1.00 86.38 91 VAL A O 1
ATOM 676 N N . ARG A 1 92 ? -3.161 -4.642 11.797 1.00 84.25 92 ARG A N 1
ATOM 677 C CA . ARG A 1 92 ? -4.059 -3.742 12.534 1.00 84.25 92 ARG A CA 1
ATOM 678 C C . ARG A 1 92 ? -5.449 -4.322 12.795 1.00 84.25 92 ARG A C 1
ATOM 680 O O . ARG A 1 92 ? -6.263 -3.601 13.365 1.00 84.25 92 ARG A O 1
ATOM 687 N N . ASP A 1 93 ? -5.718 -5.559 12.374 1.00 81.94 93 ASP A N 1
ATOM 688 C CA . ASP A 1 93 ? -7.059 -6.165 12.401 1.00 81.94 93 ASP A CA 1
ATOM 689 C C . ASP A 1 93 ? -8.126 -5.219 11.808 1.00 81.94 93 ASP A C 1
ATOM 691 O O . ASP A 1 93 ? -9.193 -4.967 12.370 1.00 81.94 93 ASP A O 1
ATOM 695 N N . ALA A 1 94 ? -7.777 -4.590 10.681 1.00 82.94 94 ALA A N 1
ATOM 696 C CA . ALA A 1 94 ? -8.562 -3.533 10.060 1.00 82.94 94 ALA A CA 1
ATOM 697 C C . ALA A 1 94 ? -9.157 -3.999 8.723 1.00 82.94 94 ALA A C 1
ATOM 699 O O . ALA A 1 94 ? -8.474 -4.673 7.946 1.00 82.94 94 ALA A O 1
ATOM 700 N N . PRO A 1 95 ? -10.396 -3.592 8.384 1.00 82.00 95 PRO A N 1
ATOM 701 C CA . PRO A 1 95 ? -10.957 -3.866 7.071 1.00 82.00 95 PRO A CA 1
ATOM 702 C C . PRO A 1 95 ? -10.109 -3.239 5.967 1.00 82.00 95 PRO A C 1
ATOM 704 O O . PRO A 1 95 ? -9.808 -2.043 5.986 1.00 82.00 95 PRO A O 1
ATOM 707 N N . LEU A 1 96 ? -9.771 -4.042 4.965 1.00 80.00 96 LEU A N 1
ATOM 708 C CA . LEU A 1 96 ? -9.090 -3.563 3.777 1.00 80.00 96 LEU A CA 1
ATOM 709 C C . LEU A 1 96 ? -10.112 -3.036 2.763 1.00 80.00 96 LEU A C 1
ATOM 711 O O . LEU A 1 96 ? -10.916 -3.797 2.224 1.00 80.00 96 LEU A O 1
ATOM 715 N N . LEU A 1 97 ? -10.026 -1.746 2.444 1.00 72.56 97 LEU A N 1
ATOM 716 C CA . LEU A 1 97 ? -10.742 -1.167 1.311 1.00 72.56 97 LEU A CA 1
ATOM 717 C C . LEU A 1 97 ? -9.963 -1.466 0.029 1.00 72.56 97 LEU A C 1
ATOM 719 O O . LEU A 1 97 ? -8.884 -0.922 -0.199 1.00 72.56 97 LEU A O 1
ATOM 723 N N . SER A 1 98 ? -10.506 -2.357 -0.795 1.00 63.47 98 SER A N 1
ATOM 724 C CA . SER A 1 98 ? -9.885 -2.805 -2.039 1.00 63.47 98 SER A CA 1
ATOM 725 C C . SER A 1 98 ? -10.875 -2.731 -3.193 1.00 63.47 98 SER A C 1
ATOM 727 O O . SER A 1 98 ? -12.074 -2.932 -3.015 1.00 63.47 98 SER A O 1
ATOM 729 N N . THR A 1 99 ? -10.363 -2.473 -4.395 1.00 54.69 99 THR A N 1
ATOM 730 C CA . THR A 1 99 ? -11.154 -2.621 -5.620 1.00 54.69 99 THR A CA 1
ATOM 731 C C . THR A 1 99 ? -11.028 -4.057 -6.125 1.00 54.69 99 THR A C 1
ATOM 733 O O . THR A 1 99 ? -9.954 -4.654 -6.053 1.00 54.69 99 THR A O 1
ATOM 736 N N . GLY A 1 100 ? -12.095 -4.621 -6.701 1.00 51.59 100 GLY A N 1
ATOM 737 C CA . GLY A 1 100 ? -12.073 -5.991 -7.241 1.00 51.59 100 GLY A CA 1
ATOM 738 C C . GLY A 1 100 ? -10.933 -6.256 -8.241 1.00 51.59 100 GLY A C 1
ATOM 739 O O . GLY A 1 100 ? -10.438 -7.379 -8.323 1.00 51.59 100 GLY A O 1
ATOM 740 N N . ARG A 1 101 ? -10.438 -5.214 -8.928 1.00 48.81 101 ARG A N 1
ATOM 741 C CA . ARG A 1 101 ? -9.260 -5.268 -9.811 1.00 48.81 101 ARG A CA 1
ATOM 742 C C . ARG A 1 101 ? -7.940 -5.580 -9.105 1.00 48.81 101 ARG A C 1
ATOM 744 O O . ARG A 1 101 ? -7.048 -6.056 -9.785 1.00 48.81 101 ARG A O 1
ATOM 751 N N . ALA A 1 102 ? -7.811 -5.352 -7.801 1.00 50.19 102 ALA A N 1
ATOM 752 C CA . ALA A 1 102 ? -6.616 -5.688 -7.022 1.00 50.19 102 ALA A CA 1
ATOM 753 C C . ALA A 1 102 ? -6.799 -6.951 -6.156 1.00 50.19 102 ALA A C 1
ATOM 755 O O . ALA A 1 102 ? -5.883 -7.333 -5.434 1.00 50.19 102 ALA A O 1
ATOM 756 N N . SER A 1 103 ? -7.960 -7.621 -6.229 1.00 57.69 103 SER A N 1
ATOM 757 C CA . SER A 1 103 ? -8.313 -8.796 -5.405 1.00 57.69 103 SER A CA 1
ATOM 758 C C . SER A 1 103 ? -7.234 -9.893 -5.371 1.00 57.69 103 SER A C 1
ATOM 760 O O . SER A 1 103 ? -7.021 -10.508 -4.326 1.00 57.69 103 SER A O 1
ATOM 762 N N . TYR A 1 104 ? -6.493 -10.076 -6.470 1.00 54.03 104 TYR A N 1
ATOM 763 C CA . TYR A 1 104 ? -5.437 -11.082 -6.602 1.00 54.03 104 TYR A CA 1
ATOM 764 C C . TYR A 1 104 ? -4.236 -10.867 -5.654 1.00 54.03 104 TYR A C 1
ATOM 766 O O . TYR A 1 104 ? -3.595 -11.843 -5.262 1.00 54.03 104 TYR A O 1
ATOM 774 N N . CYS A 1 105 ? -3.954 -9.627 -5.230 1.00 50.00 105 CYS A N 1
ATOM 775 C CA . CYS A 1 105 ? -2.865 -9.298 -4.294 1.00 50.00 105 CYS A CA 1
ATOM 776 C C . CYS A 1 105 ? -3.155 -9.737 -2.849 1.00 50.00 105 CYS A C 1
ATOM 778 O O . CYS A 1 105 ? -2.248 -9.832 -2.022 1.00 50.00 105 CYS A O 1
ATOM 780 N N . TYR A 1 106 ? -4.426 -9.986 -2.528 1.00 54.59 106 TYR A N 1
ATOM 781 C CA . TYR A 1 106 ? -4.905 -10.243 -1.167 1.00 54.59 106 TYR A CA 1
ATOM 782 C C . TYR A 1 106 ? -5.182 -11.732 -0.928 1.00 54.59 106 TYR A C 1
ATOM 784 O O . TYR A 1 106 ? -5.055 -12.217 0.193 1.00 54.59 106 TYR A O 1
ATOM 792 N N . SER A 1 107 ? -5.433 -12.494 -1.997 1.00 49.12 107 SER A N 1
ATOM 793 C CA . SER A 1 107 ? -5.579 -13.958 -1.974 1.00 49.12 107 SER A CA 1
ATOM 794 C C . SER A 1 107 ? -4.316 -14.728 -1.564 1.00 49.12 107 SER A C 1
ATOM 796 O O . SER A 1 107 ? -4.409 -15.905 -1.237 1.00 49.12 107 SER A O 1
ATOM 798 N N . ALA A 1 108 ? -3.137 -14.095 -1.575 1.00 45.22 108 ALA A N 1
ATOM 799 C CA . ALA A 1 108 ? -1.886 -14.706 -1.109 1.00 45.22 108 ALA A CA 1
ATOM 800 C C . ALA A 1 108 ? -1.614 -14.493 0.396 1.00 45.22 108 ALA A C 1
ATOM 802 O O . ALA A 1 108 ? -0.775 -15.195 0.966 1.00 45.22 108 ALA A O 1
ATOM 803 N N . ALA A 1 109 ? -2.290 -13.521 1.020 1.00 43.97 109 ALA A N 1
ATOM 804 C CA . ALA A 1 109 ? -2.172 -13.206 2.446 1.00 43.97 109 ALA A CA 1
ATOM 805 C C . ALA A 1 109 ? -3.286 -13.866 3.272 1.00 43.97 109 ALA A C 1
ATOM 807 O O . ALA A 1 109 ? -3.045 -14.288 4.398 1.00 43.97 109 ALA A O 1
ATOM 808 N N . LEU A 1 110 ? -4.472 -14.001 2.681 1.00 45.84 110 LEU A N 1
ATOM 809 C CA . LEU A 1 110 ? -5.648 -14.587 3.304 1.00 45.84 110 LEU A CA 1
ATOM 810 C C . LEU A 1 110 ? -5.713 -16.062 2.897 1.00 45.84 110 LEU A C 1
ATOM 812 O O . LEU A 1 110 ? -6.022 -16.385 1.746 1.00 45.84 110 LEU A O 1
ATOM 816 N N . GLY A 1 111 ? -5.398 -16.973 3.821 1.00 43.88 111 GLY A N 1
ATOM 817 C CA . GLY A 1 111 ? -5.773 -18.380 3.654 1.00 43.88 111 GLY A CA 1
ATOM 818 C C . GLY A 1 111 ? -7.268 -18.473 3.329 1.00 43.88 111 GLY A C 1
ATOM 819 O O . GLY A 1 111 ? -8.037 -17.588 3.700 1.00 43.88 111 GLY A O 1
ATOM 820 N N . GLU A 1 112 ? -7.698 -19.520 2.619 1.00 43.41 112 GLU A N 1
ATOM 821 C CA . GLU A 1 112 ? -9.035 -19.626 1.994 1.00 43.41 112 GLU A CA 1
ATOM 822 C C . GLU A 1 112 ? -10.247 -19.348 2.916 1.00 43.41 112 GLU A C 1
ATOM 824 O O . GLU A 1 112 ? -11.352 -19.125 2.425 1.00 43.41 112 GLU A O 1
ATOM 829 N N . ILE A 1 113 ? -10.033 -19.301 4.230 1.00 41.97 113 ILE A N 1
ATOM 830 C CA . ILE A 1 113 ? -11.009 -19.093 5.301 1.00 41.97 113 ILE A CA 1
ATOM 831 C C . ILE A 1 113 ? -11.447 -17.613 5.446 1.00 41.97 113 ILE A C 1
ATOM 833 O O . ILE A 1 11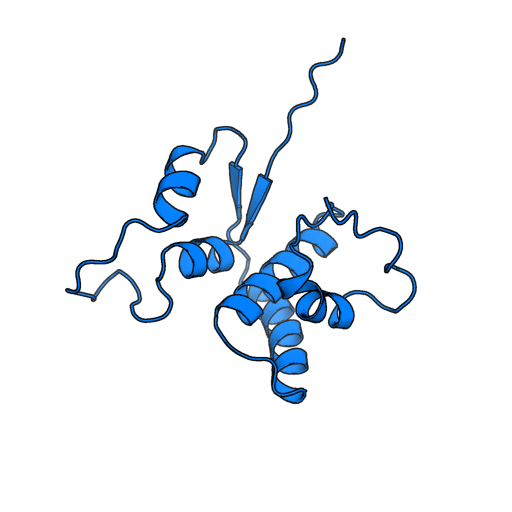3 ? -12.574 -17.359 5.862 1.00 41.97 113 ILE A O 1
ATOM 837 N N . GLU A 1 114 ? -10.651 -16.624 5.021 1.00 42.91 114 GLU A N 1
ATOM 838 C CA . GLU A 1 114 ? -10.962 -15.185 5.209 1.00 42.91 114 GLU A CA 1
ATOM 839 C C . GLU A 1 114 ? -11.598 -14.497 3.983 1.00 42.91 114 GLU A C 1
ATOM 841 O O . GLU A 1 114 ? -11.829 -13.284 3.979 1.00 42.91 114 GLU A O 1
ATOM 846 N N . ARG A 1 115 ? -11.976 -15.255 2.940 1.00 44.69 115 ARG A N 1
ATOM 847 C CA . ARG A 1 115 ? -12.708 -14.705 1.774 1.00 44.69 115 ARG A CA 1
ATOM 848 C C . ARG 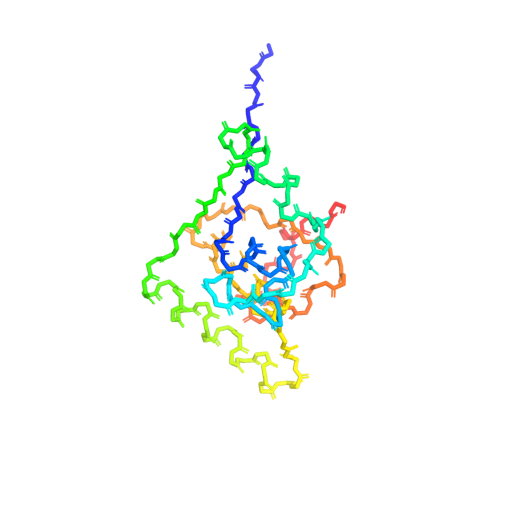A 1 115 ? -14.037 -14.034 2.154 1.00 44.69 115 ARG A C 1
ATOM 850 O O . ARG A 1 115 ? -14.526 -13.206 1.393 1.00 44.69 115 ARG A O 1
ATOM 857 N N . GLY A 1 116 ? -14.614 -14.372 3.311 1.00 40.03 116 GLY A N 1
ATOM 858 C CA . GLY A 1 116 ? -15.884 -13.819 3.794 1.00 40.03 116 GLY A CA 1
ATOM 859 C C . GLY A 1 116 ? -15.804 -12.424 4.430 1.00 40.03 116 GLY A C 1
ATOM 860 O O . GLY A 1 116 ? -16.845 -11.797 4.614 1.00 40.03 116 GLY A O 1
ATOM 861 N N . GLN A 1 117 ? -14.609 -11.922 4.764 1.00 41.25 117 GLN A N 1
ATOM 862 C CA . GLN A 1 117 ? -14.435 -10.626 5.444 1.00 41.25 117 GLN A CA 1
ATOM 863 C C . GLN A 1 117 ? -14.030 -9.475 4.518 1.00 41.25 117 GLN A C 1
ATOM 865 O O . GLN A 1 117 ? -14.090 -8.314 4.925 1.00 41.25 117 GLN A O 1
ATOM 870 N N . ILE A 1 118 ? -13.695 -9.760 3.256 1.00 44.38 118 ILE A N 1
ATOM 871 C CA . ILE A 1 118 ? -13.527 -8.714 2.247 1.00 44.38 118 ILE A CA 1
ATOM 872 C C . ILE A 1 118 ? -14.919 -8.187 1.890 1.00 44.38 118 ILE A C 1
ATOM 874 O O . ILE A 1 118 ? -15.615 -8.731 1.032 1.00 44.38 118 ILE A O 1
ATOM 878 N N . ARG A 1 119 ? -15.335 -7.096 2.537 1.00 43.53 119 ARG A N 1
ATOM 879 C CA . ARG A 1 119 ? -16.430 -6.274 2.020 1.00 43.53 119 ARG A CA 1
ATOM 880 C C . ARG A 1 119 ? -15.895 -5.481 0.836 1.00 43.53 119 ARG A C 1
ATOM 882 O O . ARG A 1 119 ? -15.329 -4.407 1.006 1.00 43.53 119 ARG A O 1
ATOM 889 N N . LEU A 1 120 ? -16.065 -6.047 -0.357 1.00 36.84 120 LEU A N 1
ATOM 890 C CA . LEU A 1 120 ? -16.061 -5.275 -1.594 1.00 36.84 120 LEU A CA 1
ATOM 891 C C . LEU A 1 120 ? -17.210 -4.268 -1.470 1.00 36.84 120 LEU A C 1
ATOM 893 O O . LEU A 1 120 ? -18.373 -4.672 -1.443 1.00 36.84 120 LEU A O 1
ATOM 897 N N . ILE A 1 121 ? -16.870 -2.994 -1.287 1.00 37.47 121 ILE A N 1
ATOM 898 C CA . ILE A 1 121 ? -17.820 -1.885 -1.410 1.00 37.47 121 ILE A CA 1
ATOM 899 C C . ILE A 1 121 ? -17.807 -1.428 -2.865 1.00 37.47 121 ILE A C 1
ATOM 901 O O . ILE A 1 121 ? -16.690 -1.330 -3.427 1.00 37.47 121 ILE A O 1
#

Organism: NCBI:txid1616117